Protein AF-A0AAV6FJI2-F1 (afdb_monomer)

Solvent-accessible surface area (backbone atoms only — not comparable to full-atom values): 7386 Å² total; per-residue (Å²): 83,38,70,54,23,44,61,51,42,50,57,25,51,57,43,44,55,51,39,49,36,53,35,33,39,94,70,48,80,44,51,52,19,62,30,77,66,58,91,84,40,63,58,46,50,63,60,50,51,52,32,50,48,45,46,55,53,38,60,64,55,37,57,59,38,62,80,45,62,70,59,40,75,93,65,73,48,50,77,50,53,51,52,76,56,18,49,55,41,26,52,51,34,50,58,43,29,52,51,30,50,50,52,37,52,53,51,51,48,50,52,50,60,76,46,56,91,62,77,75,58,74,71,59,47,52,51,42,52,56,50,48,73,79,50,128

Organism: NCBI:txid278164

Mean predicted aligned error: 3.45 Å

Radius of gyration: 20.16 Å; Cα contacts (8 Å, |Δi|>4): 153; chains: 1; bounding box: 53×28×63 Å

pLDDT: mean 96.28, std 3.56, range [75.62, 98.88]

Nearest PDB structures (foldseek):
  6v6h-assembly1_A  TM=9.919E-01  e=1.703E-11  Trypanosoma cruzi
  1gkj-assembly1_A  TM=9.770E-01  e=1.264E-09  Pseudomonas putida
  1eb4-assembly1_A  TM=9.767E-01  e=1.545E-09  Pseudomonas putida
  1gk2-assembly1_D  TM=9.746E-01  e=1.398E-09  Pseudomonas putida
  1b8f-assembly1_A  TM=9.762E-01  e=2.549E-09  Pseudomonas putida

InterPro domains:
  IPR001106 Aromatic amino acid lyase [PF00221] (1-132)
  IPR001106 Aromatic amino acid lyase [PTHR10362] (1-116)
  IPR008948 L-Aspartase-like [SSF48557] (1-135)

Foldseek 3Di:
DLVLLVVLLVLLVVLLVLLVQLQDCVRLVAPHLLDPPVVVDNHCVVVSVLSVVLSVVSVVLSPQQQVDAPDDDVNPRRGDRSCVSVVVSSVSSNVSSVSSVVSSLVSVLSSVVRVPPDDDDPVNVVSSVVVVVPPD

Secondary structure (DSSP, 8-state):
-HHHHHHHHHHHHHHHHHHHHHH-HHHHSSSGGG-SSTTT--TTHHHHHHHHHHHHHHHHHTS-GGG----BTTTTB-----HHHHHHHHHHHHHHHHHHHHHHHHHHHHHHHHTTT----HHHHHHHHHHHHH--

Structure (mmCIF, N/CA/C/O backbone):
data_AF-A0AAV6FJI2-F1
#
_entry.id   AF-A0AAV6FJI2-F1
#
loop_
_atom_site.group_PDB
_atom_site.id
_atom_site.type_symbol
_atom_site.label_atom_id
_atom_site.label_alt_id
_atom_site.label_comp_id
_atom_site.label_asym_id
_atom_site.label_entity_id
_atom_site.label_seq_id
_atom_site.pdbx_PDB_ins_code
_atom_site.Cartn_x
_atom_site.Cartn_y
_atom_site.Cartn_z
_atom_site.occupancy
_atom_site.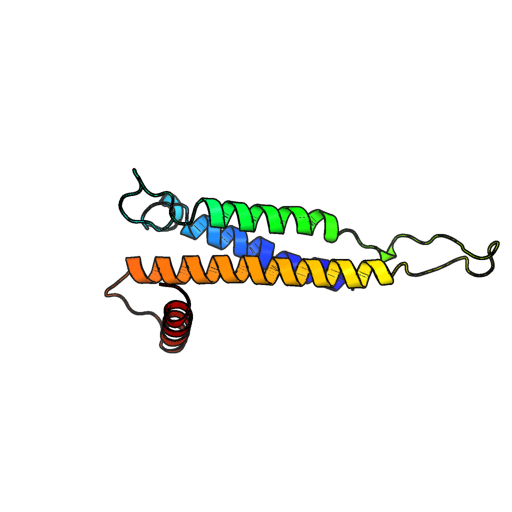B_iso_or_equiv
_atom_site.auth_seq_id
_atom_site.auth_comp_id
_atom_site.auth_asym_id
_atom_site.auth_atom_id
_atom_site.pdbx_PDB_model_num
ATOM 1 N N . MET A 1 1 ? 5.060 1.007 -18.552 1.00 95.50 1 MET A N 1
ATOM 2 C CA . MET A 1 1 ? 5.260 0.423 -17.205 1.00 95.50 1 MET A CA 1
ATOM 3 C C . MET A 1 1 ? 5.828 1.431 -16.215 1.00 95.50 1 MET A C 1
ATOM 5 O O . MET A 1 1 ? 5.336 1.469 -15.100 1.00 95.50 1 MET A O 1
ATOM 9 N N . ASP A 1 2 ? 6.772 2.297 -16.599 1.00 98.12 2 ASP A N 1
ATOM 10 C CA . ASP A 1 2 ? 7.305 3.317 -15.676 1.00 98.12 2 ASP A CA 1
ATOM 11 C C . ASP A 1 2 ? 6.241 4.262 -15.102 1.00 98.12 2 ASP A C 1
ATOM 13 O O . ASP A 1 2 ? 6.144 4.401 -13.886 1.00 98.12 2 ASP A O 1
ATOM 17 N N . TYR A 1 3 ? 5.360 4.813 -15.943 1.00 98.38 3 TYR A N 1
ATOM 18 C CA . TYR A 1 3 ? 4.232 5.624 -15.463 1.00 98.38 3 TYR A CA 1
ATOM 19 C C . TYR A 1 3 ? 3.256 4.855 -14.564 1.00 98.38 3 TYR A C 1
ATOM 21 O O . TYR A 1 3 ? 2.681 5.445 -13.655 1.00 98.38 3 TYR A O 1
ATOM 29 N N . LEU A 1 4 ? 3.085 3.546 -14.787 1.00 98.44 4 LEU A N 1
ATOM 30 C CA . LEU A 1 4 ? 2.233 2.714 -13.936 1.00 98.44 4 LEU A CA 1
ATOM 31 C C . LEU A 1 4 ? 2.825 2.610 -12.527 1.00 98.44 4 LEU A C 1
ATOM 33 O O . LEU A 1 4 ? 2.094 2.786 -11.562 1.00 98.44 4 LEU A O 1
ATOM 37 N N . ALA A 1 5 ? 4.138 2.381 -12.414 1.00 98.56 5 ALA A N 1
ATOM 38 C CA . ALA A 1 5 ? 4.821 2.347 -11.122 1.00 98.56 5 ALA A CA 1
ATOM 39 C C . ALA A 1 5 ? 4.633 3.670 -10.359 1.00 98.56 5 ALA A C 1
ATOM 41 O O . ALA A 1 5 ? 4.245 3.647 -9.197 1.00 98.56 5 ALA A O 1
ATOM 42 N N . IL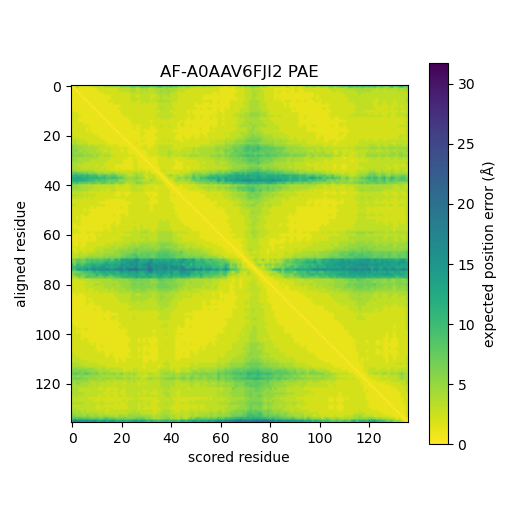E A 1 6 ? 4.815 4.812 -11.034 1.00 98.69 6 ILE A N 1
ATOM 43 C CA . ILE A 1 6 ? 4.631 6.143 -10.432 1.00 98.69 6 ILE A CA 1
ATOM 44 C C . ILE A 1 6 ? 3.178 6.351 -9.977 1.00 98.69 6 ILE A C 1
ATOM 46 O O . ILE A 1 6 ? 2.936 6.741 -8.839 1.00 98.69 6 ILE A O 1
ATOM 50 N N . GLY A 1 7 ? 2.203 6.064 -10.845 1.00 98.62 7 GLY A N 1
ATOM 51 C CA . GLY A 1 7 ? 0.789 6.276 -10.529 1.00 98.62 7 GLY A CA 1
ATOM 52 C C . GLY A 1 7 ? 0.275 5.371 -9.407 1.00 98.62 7 GLY A C 1
ATOM 53 O O . GLY A 1 7 ? -0.466 5.823 -8.539 1.00 98.62 7 GLY A O 1
ATOM 54 N N . VAL A 1 8 ? 0.682 4.099 -9.395 1.00 98.62 8 VAL A N 1
ATOM 55 C CA . VAL A 1 8 ? 0.259 3.128 -8.374 1.00 98.62 8 VAL A CA 1
ATOM 56 C C . VAL A 1 8 ? 0.945 3.395 -7.032 1.00 98.62 8 VAL A C 1
ATOM 58 O O . VAL A 1 8 ? 0.301 3.277 -5.991 1.00 98.62 8 VAL A O 1
ATOM 61 N N . HIS A 1 9 ? 2.209 3.828 -7.037 1.00 98.62 9 HIS A N 1
ATOM 62 C CA . HIS A 1 9 ? 2.932 4.223 -5.826 1.00 98.62 9 HIS A CA 1
ATOM 63 C C . HIS A 1 9 ? 2.183 5.282 -5.004 1.00 98.62 9 HIS A C 1
ATOM 65 O O . HIS A 1 9 ? 2.132 5.169 -3.776 1.00 98.62 9 HIS A O 1
ATOM 71 N N . GLU A 1 10 ? 1.554 6.260 -5.661 1.00 98.56 10 GLU A N 1
ATOM 72 C CA . GLU A 1 10 ? 0.828 7.333 -4.974 1.00 98.56 10 GLU A CA 1
ATOM 73 C C . GLU A 1 10 ? -0.357 6.834 -4.139 1.00 98.56 10 GLU A C 1
ATOM 75 O O . GLU A 1 10 ? -0.662 7.414 -3.095 1.00 98.56 10 GLU A O 1
ATOM 80 N N . LEU A 1 11 ? -0.977 5.709 -4.518 1.00 98.75 11 LEU A N 1
ATOM 81 C CA . LEU A 1 11 ? -2.022 5.082 -3.703 1.00 98.75 11 LEU A CA 1
ATOM 82 C C . LEU A 1 11 ? -1.482 4.676 -2.326 1.00 98.75 11 LEU A C 1
ATOM 84 O O . LEU A 1 11 ? -2.142 4.918 -1.314 1.00 98.75 11 LEU A O 1
ATOM 88 N N . ALA A 1 12 ? -0.270 4.115 -2.275 1.00 98.50 12 ALA A N 1
ATOM 89 C CA . ALA A 1 12 ? 0.385 3.777 -1.017 1.00 98.50 12 ALA A CA 1
ATOM 90 C C . ALA A 1 12 ? 0.878 5.019 -0.263 1.00 98.50 12 ALA A C 1
ATOM 92 O O . ALA A 1 12 ? 0.748 5.051 0.958 1.00 98.50 12 ALA A O 1
ATOM 93 N N . CYS A 1 13 ? 1.378 6.055 -0.952 1.00 98.12 13 CYS A N 1
ATOM 94 C CA . CYS A 1 13 ? 1.768 7.317 -0.308 1.00 98.12 13 CYS A CA 1
ATOM 95 C C . CYS A 1 13 ? 0.616 7.920 0.499 1.00 98.12 13 CYS A C 1
ATOM 97 O O . CYS A 1 13 ? 0.773 8.221 1.682 1.00 98.12 13 CYS A O 1
ATOM 99 N N . ILE A 1 14 ? -0.559 8.077 -0.119 1.00 98.75 14 ILE A N 1
ATOM 100 C CA . ILE A 1 14 ? -1.709 8.659 0.579 1.00 98.75 14 ILE A CA 1
ATOM 101 C C . ILE A 1 14 ? -2.314 7.699 1.612 1.00 98.75 14 ILE A C 1
ATOM 103 O O . ILE A 1 14 ? -2.778 8.146 2.661 1.00 98.75 14 ILE A O 1
ATOM 107 N N . SER A 1 15 ? -2.295 6.391 1.342 1.00 98.75 15 SER A N 1
ATOM 108 C CA . SER A 1 15 ? -2.740 5.360 2.286 1.00 98.75 15 SER A CA 1
ATOM 109 C C . SER A 1 15 ? -1.924 5.388 3.575 1.00 98.75 15 SER A C 1
ATOM 111 O O . SER A 1 15 ? -2.483 5.464 4.666 1.00 98.75 15 SER A O 1
ATOM 113 N N . GLU A 1 16 ? -0.602 5.460 3.464 1.00 98.69 16 GLU A N 1
ATOM 114 C CA . GLU A 1 16 ? 0.295 5.494 4.612 1.00 98.69 16 GLU A CA 1
ATOM 115 C C . GLU A 1 16 ? 0.082 6.741 5.487 1.00 98.69 16 GLU A C 1
ATOM 117 O O . GLU A 1 16 ? 0.102 6.643 6.715 1.00 98.69 16 GLU A O 1
ATOM 122 N N . ARG A 1 17 ? -0.260 7.892 4.894 1.00 98.56 17 ARG A N 1
ATOM 123 C CA . ARG A 1 17 ? -0.684 9.077 5.660 1.00 98.56 17 ARG A CA 1
ATOM 124 C C . ARG A 1 17 ? -1.998 8.859 6.417 1.00 98.56 17 ARG A C 1
ATOM 126 O O . ARG A 1 17 ? -2.175 9.418 7.494 1.00 98.56 17 ARG A O 1
ATOM 133 N N . ARG A 1 18 ? -2.934 8.058 5.897 1.00 98.69 18 ARG A N 1
ATOM 134 C CA . ARG A 1 18 ? -4.168 7.706 6.626 1.00 98.69 18 ARG A CA 1
ATOM 135 C C . ARG A 1 18 ? -3.898 6.712 7.754 1.00 98.69 18 ARG A C 1
ATOM 137 O O . ARG A 1 18 ? -4.503 6.852 8.814 1.00 98.69 18 ARG A O 1
ATOM 144 N N . ILE A 1 19 ? -2.949 5.790 7.574 1.00 98.50 19 ILE A N 1
ATOM 145 C CA . ILE A 1 19 ? -2.459 4.919 8.654 1.00 98.50 19 ILE A CA 1
ATOM 146 C C . ILE A 1 19 ? -1.869 5.766 9.790 1.00 98.50 19 ILE A C 1
ATOM 148 O O . ILE A 1 19 ? -2.227 5.557 10.947 1.00 98.50 19 ILE A O 1
ATOM 152 N N . GLU A 1 20 ? -1.038 6.765 9.470 1.00 98.31 20 GLU A N 1
ATOM 153 C CA . GLU A 1 20 ? -0.491 7.698 10.468 1.00 98.31 20 GLU A CA 1
ATOM 154 C C . GLU A 1 20 ? -1.607 8.365 11.278 1.00 98.31 20 GLU A C 1
ATOM 156 O O . GLU A 1 20 ? -1.584 8.320 12.509 1.00 98.31 20 GLU A O 1
ATOM 161 N N . ARG A 1 21 ? -2.633 8.894 10.601 1.00 98.25 21 ARG A N 1
ATOM 162 C CA . ARG A 1 21 ? -3.775 9.534 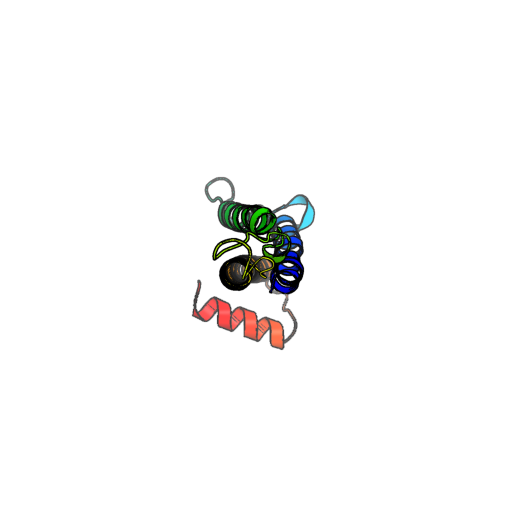11.266 1.00 98.25 21 ARG A CA 1
ATOM 163 C C . ARG A 1 21 ? -4.526 8.590 12.195 1.00 98.25 21 ARG A C 1
ATOM 165 O O . ARG A 1 21 ? -4.967 9.037 13.246 1.00 98.25 21 ARG A O 1
ATOM 172 N N . LEU A 1 22 ? -4.687 7.321 11.815 1.00 97.88 22 LEU A N 1
ATOM 173 C CA . LEU A 1 22 ? -5.352 6.307 12.639 1.00 97.88 22 LEU A CA 1
ATOM 174 C C . LEU A 1 22 ? -4.534 5.957 13.889 1.00 97.88 22 LEU A C 1
ATOM 176 O O . LEU A 1 22 ? -5.100 5.813 14.968 1.00 97.88 22 LEU A O 1
ATOM 180 N N . CYS A 1 23 ? -3.213 5.834 13.754 1.00 96.81 23 CYS A N 1
ATOM 181 C CA . CYS A 1 23 ? -2.319 5.480 14.857 1.00 96.81 23 CYS A CA 1
ATOM 182 C C . CYS A 1 23 ? -2.046 6.648 15.817 1.00 96.81 23 CYS A C 1
ATOM 184 O O . CYS A 1 23 ? -1.723 6.420 16.986 1.00 96.81 23 CYS A O 1
ATOM 186 N N . ASN A 1 24 ? -2.157 7.887 15.339 1.00 97.19 24 ASN A N 1
ATOM 187 C CA . ASN A 1 24 ? -1.855 9.085 16.107 1.00 97.19 24 ASN A CA 1
ATOM 188 C C . ASN A 1 24 ? -3.057 9.496 16.987 1.00 97.19 24 ASN A C 1
ATOM 190 O O . ASN A 1 24 ? -4.097 9.898 16.450 1.00 97.19 24 ASN A O 1
ATOM 194 N N . PRO A 1 25 ? -2.951 9.447 18.330 1.00 95.12 25 PRO A N 1
ATOM 195 C CA . PRO A 1 25 ? -4.072 9.756 19.224 1.00 95.12 25 PRO A CA 1
ATOM 196 C C . PRO A 1 25 ? -4.544 11.213 19.103 1.00 95.12 25 PRO A C 1
ATOM 198 O O . PRO A 1 25 ? -5.734 11.488 19.238 1.00 95.12 25 PRO A O 1
ATOM 201 N N . SER A 1 26 ? -3.638 12.139 18.770 1.00 95.88 26 SER A N 1
ATOM 202 C CA . SER A 1 26 ? -3.958 13.560 18.579 1.00 95.88 26 SER A CA 1
ATOM 203 C C . SER A 1 26 ? -4.768 13.833 17.307 1.00 95.88 26 SER A C 1
ATOM 205 O O . SER A 1 26 ? -5.341 14.911 17.175 1.00 95.88 26 SER A O 1
ATOM 207 N N . LEU A 1 27 ? -4.792 12.891 16.356 1.00 96.00 27 LEU A N 1
ATOM 208 C CA . LEU A 1 27 ? -5.490 13.029 15.072 1.00 96.00 27 LEU A CA 1
ATOM 209 C C . LEU A 1 27 ? -6.723 12.125 14.954 1.00 96.00 27 LEU A C 1
ATOM 211 O O . LEU A 1 27 ? -7.632 12.449 14.188 1.00 96.00 27 LEU A O 1
ATOM 215 N N . SER A 1 28 ? -6.743 10.996 15.666 1.00 94.69 28 SER A N 1
ATOM 216 C CA . SER A 1 28 ? -7.803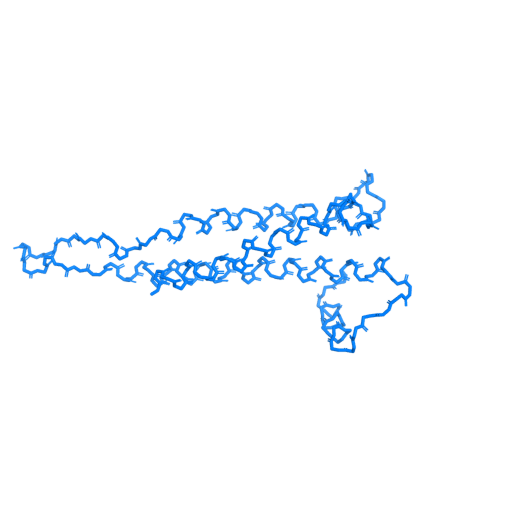 9.982 15.585 1.00 94.69 28 SER A CA 1
ATOM 217 C C . SER A 1 28 ? -8.880 10.104 16.662 1.00 94.69 28 SER A C 1
ATOM 219 O O . SER A 1 28 ? -9.978 9.575 16.465 1.00 94.69 28 SER A O 1
ATOM 221 N N . GLU A 1 29 ? -8.574 10.748 17.796 1.00 94.31 29 GLU A N 1
ATOM 222 C CA . GLU A 1 29 ? -9.380 10.677 19.028 1.00 94.31 29 GLU A CA 1
ATOM 223 C C . GLU A 1 29 ? -9.614 9.224 19.497 1.00 94.31 29 GLU A C 1
ATOM 225 O O . GLU A 1 29 ? -10.630 8.902 20.116 1.00 94.31 29 GLU A O 1
ATOM 230 N N . LEU A 1 30 ? -8.688 8.324 19.156 1.00 95.69 30 LEU A N 1
ATOM 231 C CA . LEU A 1 30 ? -8.691 6.909 19.520 1.00 95.69 30 LEU A CA 1
ATOM 232 C C . LEU A 1 30 ? -7.497 6.594 20.435 1.00 95.69 30 LEU A C 1
ATOM 234 O O . LEU A 1 30 ? -6.558 7.394 20.524 1.00 95.69 30 LEU A O 1
ATOM 238 N N . PRO A 1 31 ? -7.492 5.428 21.112 1.00 96.31 31 PRO A N 1
ATOM 239 C CA . PRO A 1 31 ? -6.308 4.957 21.819 1.00 96.31 31 PRO A CA 1
ATOM 240 C C . PRO A 1 31 ? -5.080 4.936 20.901 1.00 96.31 31 PRO A C 1
ATOM 242 O O . PRO A 1 31 ? -5.170 4.530 19.739 1.00 96.31 31 PRO A O 1
ATOM 245 N N . ALA A 1 32 ? -3.931 5.368 21.428 1.00 96.00 32 ALA A N 1
ATOM 246 C CA . ALA A 1 32 ? -2.684 5.428 20.671 1.00 96.00 32 ALA A CA 1
ATOM 247 C C . ALA A 1 32 ? -2.364 4.068 20.032 1.00 96.00 32 ALA A C 1
ATOM 249 O O . ALA A 1 32 ? -2.470 3.030 20.686 1.00 96.00 32 ALA A O 1
ATOM 250 N N . PHE A 1 33 ? -1.993 4.080 18.749 1.00 96.88 33 PHE A N 1
ATOM 251 C CA . PHE A 1 33 ? -1.684 2.878 17.962 1.00 96.88 33 PHE A CA 1
ATOM 252 C C . PHE A 1 33 ? -2.797 1.819 17.932 1.00 96.88 33 PHE A C 1
ATOM 254 O O . PHE A 1 33 ? -2.524 0.650 17.654 1.00 96.88 33 PHE A O 1
ATOM 261 N N . LEU A 1 34 ? -4.048 2.227 18.177 1.00 96.50 34 LEU A N 1
ATOM 262 C CA . LEU A 1 34 ? -5.232 1.374 18.108 1.00 96.50 34 LEU A CA 1
ATOM 263 C C . LEU A 1 34 ? -5.142 0.146 19.027 1.00 96.50 34 LEU A C 1
ATOM 265 O O . LEU A 1 34 ? -5.465 -0.972 18.622 1.00 96.50 34 LEU A O 1
ATOM 269 N N . VAL A 1 35 ? -4.717 0.346 20.274 1.00 96.62 35 VAL A N 1
ATOM 270 C CA . VAL A 1 35 ? -4.640 -0.736 21.261 1.00 96.62 35 VAL A CA 1
ATOM 271 C C . VAL A 1 35 ? -5.116 -0.296 22.641 1.00 96.62 35 VAL A C 1
ATOM 273 O O . VAL A 1 35 ? -4.935 0.851 23.050 1.00 96.62 35 VAL A O 1
ATOM 276 N N . ASN A 1 36 ? -5.729 -1.229 23.368 1.00 91.25 36 ASN A N 1
ATOM 277 C CA . ASN A 1 36 ? -5.994 -1.062 24.794 1.00 91.25 36 ASN A CA 1
ATOM 278 C C . ASN A 1 36 ? -4.698 -1.263 25.593 1.00 91.25 36 ASN A C 1
ATOM 280 O O . ASN A 1 36 ? -3.793 -1.969 25.153 1.00 91.25 36 ASN A O 1
ATOM 284 N N . GLU A 1 37 ? -4.611 -0.670 26.785 1.00 89.69 37 GLU A N 1
ATOM 285 C CA . GLU A 1 37 ? -3.449 -0.840 27.674 1.00 89.69 37 GLU A CA 1
ATOM 286 C C . GLU A 1 37 ? -2.113 -0.457 27.001 1.00 89.69 37 GLU A C 1
ATOM 288 O O . GLU A 1 37 ? -1.122 -1.187 27.059 1.00 89.69 37 GLU A O 1
ATOM 293 N N . GLY A 1 38 ? -2.071 0.719 26.365 1.00 87.50 38 GLY A N 1
ATOM 294 C CA . GLY A 1 38 ? -0.913 1.204 25.595 1.00 87.50 38 GLY A CA 1
ATOM 295 C C . GLY A 1 38 ? 0.402 1.384 26.375 1.00 87.50 38 GLY A C 1
ATOM 296 O O . GLY A 1 38 ? 1.408 1.758 25.785 1.00 87.50 38 GLY A O 1
ATOM 297 N N . GLY A 1 39 ? 0.422 1.132 27.688 1.00 89.12 39 GLY A N 1
ATOM 298 C CA . GLY A 1 3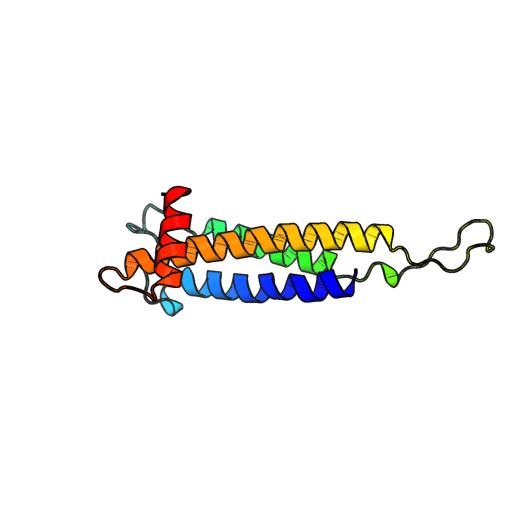9 ? 1.660 1.049 28.470 1.00 89.12 39 GLY A CA 1
ATOM 299 C C . GLY A 1 39 ? 2.412 -0.278 28.299 1.00 89.12 39 GLY A C 1
ATOM 300 O O . GLY A 1 39 ? 3.620 -0.316 28.511 1.00 89.12 39 GLY A O 1
ATOM 301 N N . LEU A 1 40 ? 1.713 -1.353 27.916 1.00 93.81 40 LEU A N 1
ATOM 302 C CA . LEU A 1 40 ? 2.283 -2.695 27.728 1.00 93.81 40 LEU A CA 1
ATOM 303 C C . LEU A 1 40 ? 2.226 -3.163 26.270 1.00 93.81 40 LEU A C 1
ATOM 305 O O . LEU A 1 40 ? 3.023 -4.007 25.865 1.00 93.81 40 LEU A O 1
ATOM 309 N N . ASN A 1 41 ? 1.295 -2.616 25.486 1.00 95.12 41 ASN A N 1
ATOM 310 C CA . ASN A 1 41 ? 1.046 -3.029 24.112 1.00 95.12 41 ASN A CA 1
ATOM 311 C C . ASN A 1 41 ? 1.383 -1.909 23.122 1.00 95.12 41 ASN A C 1
ATOM 313 O O . ASN A 1 41 ? 1.011 -0.757 23.330 1.00 95.12 41 ASN A O 1
ATOM 317 N N . SER A 1 42 ? 2.011 -2.270 22.001 1.00 94.44 42 SER A N 1
ATOM 318 C CA . SER A 1 42 ? 2.374 -1.320 20.934 1.00 94.44 42 SER A CA 1
ATOM 319 C C . SER A 1 42 ? 1.379 -1.275 19.769 1.00 94.44 42 SER A C 1
ATOM 321 O O . SER A 1 42 ? 1.546 -0.471 18.854 1.00 94.44 42 SER A O 1
ATOM 323 N N . GLY A 1 43 ? 0.367 -2.149 19.761 1.00 95.88 43 GLY A N 1
ATOM 324 C CA . GLY A 1 43 ? -0.684 -2.161 18.741 1.00 95.88 43 GLY A CA 1
ATOM 325 C C . GLY A 1 43 ? -0.148 -2.165 17.306 1.00 95.88 43 GLY A C 1
ATOM 326 O O . GLY A 1 43 ? 0.729 -2.950 16.947 1.00 95.88 43 GLY A O 1
ATOM 327 N N . PHE A 1 44 ? -0.655 -1.236 16.498 1.00 97.31 44 PHE A N 1
ATOM 328 C CA . PHE A 1 44 ? -0.312 -1.075 15.083 1.00 97.31 44 PHE A CA 1
ATOM 329 C C . PHE A 1 44 ? 0.946 -0.230 14.825 1.00 97.31 44 PHE A C 1
ATOM 331 O O . PHE A 1 44 ? 1.253 0.067 13.670 1.00 97.31 44 PHE A O 1
ATOM 338 N N . MET A 1 45 ? 1.710 0.132 15.862 1.00 97.44 45 MET A N 1
ATOM 339 C CA . MET A 1 45 ? 2.898 0.986 15.729 1.00 97.44 45 MET A CA 1
ATOM 340 C C . MET A 1 45 ? 3.887 0.458 14.680 1.00 97.44 45 MET A C 1
ATOM 342 O O . MET A 1 45 ? 4.278 1.181 13.768 1.00 97.44 45 MET A O 1
ATOM 346 N N . ILE A 1 46 ? 4.262 -0.822 14.766 1.00 97.81 46 ILE A N 1
ATOM 347 C CA . ILE A 1 46 ? 5.248 -1.413 13.847 1.00 97.81 46 ILE A CA 1
ATOM 348 C C . ILE A 1 46 ? 4.641 -1.709 12.474 1.00 97.81 46 ILE A C 1
ATOM 350 O O . ILE A 1 46 ? 5.337 -1.601 11.468 1.00 97.81 46 ILE A O 1
ATOM 354 N N . ALA A 1 47 ? 3.339 -1.999 12.405 1.00 97.81 47 ALA A N 1
ATOM 355 C CA . ALA A 1 47 ? 2.651 -2.158 11.126 1.00 97.81 47 ALA A CA 1
ATOM 356 C C . ALA A 1 47 ? 2.720 -0.860 10.302 1.00 97.81 47 ALA A C 1
ATOM 358 O O . ALA A 1 47 ? 2.983 -0.896 9.100 1.00 97.81 47 ALA A O 1
ATOM 359 N N . HIS A 1 48 ? 2.585 0.299 10.955 1.00 98.25 48 HIS A N 1
ATOM 360 C CA . HIS A 1 48 ? 2.803 1.589 10.302 1.00 98.25 48 HIS A CA 1
ATOM 361 C C . HIS A 1 48 ? 4.257 1.768 9.837 1.00 98.25 48 HIS A C 1
ATOM 363 O O . HIS A 1 48 ? 4.476 2.200 8.706 1.00 98.25 48 HIS A O 1
ATOM 369 N N . CYS A 1 49 ? 5.252 1.359 10.634 1.00 98.31 49 CYS A N 1
ATOM 370 C CA . CYS A 1 49 ? 6.655 1.371 10.200 1.00 98.31 49 CYS A CA 1
ATOM 371 C C . CYS A 1 49 ? 6.886 0.521 8.941 1.00 98.31 49 CYS A C 1
ATOM 373 O O . CYS A 1 49 ? 7.596 0.956 8.035 1.00 98.31 49 CYS A O 1
ATOM 375 N N . THR A 1 50 ? 6.268 -0.660 8.855 1.00 98.56 50 THR A N 1
ATOM 376 C CA . THR A 1 50 ? 6.319 -1.506 7.655 1.00 98.56 50 THR A CA 1
ATOM 377 C C . THR A 1 50 ? 5.719 -0.787 6.450 1.00 98.56 50 THR A C 1
ATOM 379 O O . THR A 1 50 ? 6.362 -0.725 5.404 1.00 98.56 50 THR A O 1
ATOM 382 N N . ALA A 1 51 ? 4.538 -0.176 6.595 1.00 98.69 51 ALA A N 1
ATOM 383 C CA . ALA A 1 51 ? 3.919 0.587 5.512 1.00 98.69 51 ALA A CA 1
ATOM 384 C C . ALA A 1 51 ? 4.817 1.744 5.034 1.00 98.69 51 ALA A C 1
ATOM 386 O O . ALA A 1 51 ? 5.032 1.913 3.833 1.00 98.69 51 ALA A O 1
ATOM 387 N N . ALA A 1 52 ? 5.408 2.497 5.966 1.00 98.56 52 ALA A N 1
ATOM 388 C CA . ALA A 1 52 ? 6.320 3.594 5.652 1.00 98.56 52 ALA A CA 1
ATOM 389 C C . ALA A 1 52 ? 7.597 3.120 4.934 1.00 98.56 52 ALA A C 1
ATOM 391 O O . ALA A 1 52 ? 8.056 3.779 3.997 1.00 98.56 52 ALA A O 1
ATOM 392 N N . ALA A 1 53 ? 8.155 1.970 5.328 1.00 98.75 53 ALA A N 1
ATOM 393 C CA . ALA A 1 53 ? 9.322 1.382 4.675 1.00 98.75 53 ALA A CA 1
ATOM 394 C C . ALA A 1 53 ? 9.026 0.993 3.216 1.00 98.75 53 ALA A C 1
ATOM 396 O O . ALA A 1 53 ? 9.782 1.375 2.323 1.00 98.75 53 ALA A O 1
ATOM 397 N N . LEU A 1 54 ? 7.892 0.328 2.966 1.00 98.75 54 LEU A N 1
ATOM 398 C CA . LEU A 1 54 ? 7.454 -0.064 1.619 1.00 98.75 54 LEU A CA 1
ATOM 399 C C . LEU A 1 54 ? 7.226 1.153 0.711 1.00 98.75 54 LEU A C 1
ATOM 401 O O . LEU A 1 54 ? 7.669 1.181 -0.438 1.00 98.75 54 LEU A O 1
ATOM 405 N N . VAL A 1 55 ? 6.582 2.200 1.239 1.00 98.69 55 VAL A N 1
ATOM 406 C CA . VAL A 1 55 ? 6.411 3.475 0.524 1.00 98.69 55 VAL A CA 1
ATOM 407 C C . VAL A 1 55 ? 7.765 4.107 0.205 1.00 98.69 55 VAL A C 1
ATOM 409 O O . VAL A 1 55 ? 7.954 4.618 -0.897 1.00 98.69 55 VAL A O 1
ATOM 412 N N . SER A 1 56 ? 8.720 4.074 1.137 1.00 98.69 56 SER A N 1
ATOM 413 C CA . SER A 1 56 ? 10.060 4.625 0.916 1.00 98.69 56 SER A CA 1
ATOM 414 C C . SER A 1 56 ? 10.827 3.869 -0.173 1.00 98.69 56 SER A C 1
ATOM 416 O O . SER A 1 56 ? 11.404 4.498 -1.057 1.00 98.69 56 SER A O 1
ATOM 418 N N . GLU A 1 57 ? 10.784 2.535 -0.166 1.00 98.69 57 GLU A N 1
ATOM 419 C CA . GLU A 1 57 ? 11.408 1.705 -1.204 1.00 98.69 57 GLU A CA 1
ATOM 420 C C . GLU A 1 57 ? 10.811 1.987 -2.591 1.00 98.69 57 GLU A C 1
ATOM 422 O O . GLU A 1 57 ? 11.543 2.159 -3.573 1.00 98.69 57 GLU A O 1
ATOM 427 N N . ASN A 1 58 ? 9.485 2.142 -2.669 1.00 98.62 58 ASN A N 1
ATOM 428 C CA . ASN A 1 58 ? 8.796 2.461 -3.918 1.00 98.62 58 ASN A CA 1
ATOM 429 C C . ASN A 1 58 ? 9.279 3.769 -4.559 1.00 98.62 58 ASN A C 1
ATOM 431 O O . ASN A 1 58 ? 9.300 3.852 -5.787 1.00 98.62 58 ASN A O 1
ATOM 435 N N . LYS A 1 59 ? 9.736 4.759 -3.779 1.00 98.38 59 LYS A N 1
ATOM 436 C CA . LYS A 1 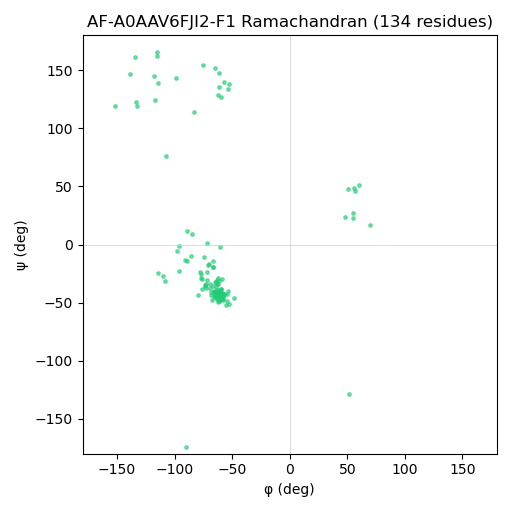59 ? 10.289 6.011 -4.331 1.00 98.38 59 LYS A CA 1
ATOM 437 C C . LYS A 1 59 ? 11.510 5.756 -5.213 1.00 98.38 59 LYS A C 1
ATOM 439 O O . LYS A 1 59 ? 11.640 6.377 -6.264 1.00 98.38 59 LYS A O 1
ATOM 444 N N . GLY A 1 60 ? 12.373 4.813 -4.825 1.00 98.19 60 GLY A N 1
ATOM 445 C CA . GLY A 1 60 ? 13.506 4.384 -5.649 1.00 98.19 60 GLY A CA 1
ATOM 446 C C . GLY A 1 60 ? 13.050 3.638 -6.905 1.00 98.19 60 GLY A C 1
ATOM 447 O O . GLY A 1 60 ? 13.512 3.925 -8.010 1.00 98.19 60 GLY A O 1
ATOM 448 N N . LEU A 1 61 ? 12.077 2.735 -6.761 1.00 98.12 61 LEU A N 1
ATOM 449 C CA . LEU A 1 61 ? 11.507 1.966 -7.876 1.00 98.12 61 LEU A CA 1
ATOM 450 C C . LEU A 1 61 ? 10.726 2.833 -8.882 1.00 98.12 61 LEU A C 1
ATO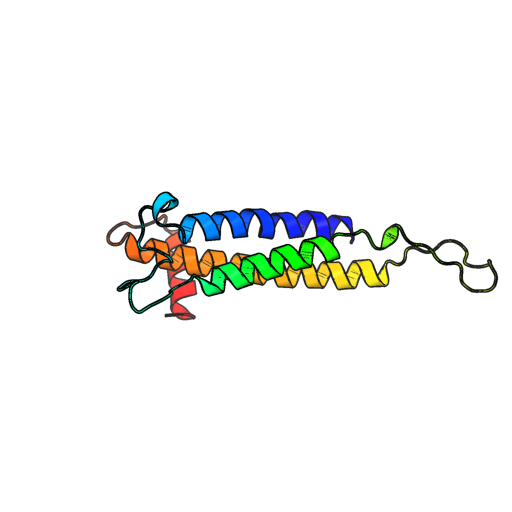M 452 O O . LEU A 1 61 ? 10.531 2.426 -10.030 1.00 98.12 61 LEU A O 1
ATOM 456 N N . CYS A 1 62 ? 10.300 4.032 -8.486 1.00 98.38 62 CYS A N 1
ATOM 457 C CA . CYS A 1 62 ? 9.618 4.986 -9.359 1.00 98.38 62 CYS A CA 1
ATOM 458 C C . CYS A 1 62 ? 10.546 5.685 -10.357 1.00 98.38 62 CYS A C 1
ATOM 460 O O . CYS A 1 62 ? 10.042 6.293 -11.301 1.00 98.38 62 CYS A O 1
ATOM 462 N N . HIS A 1 63 ? 11.874 5.568 -10.224 1.00 98.44 63 HIS A N 1
ATOM 463 C CA . HIS A 1 63 ? 12.774 6.073 -11.259 1.00 98.44 63 HIS A CA 1
ATOM 464 C C . HIS A 1 63 ? 12.484 5.359 -12.593 1.00 98.44 63 HIS A C 1
ATOM 466 O O . HIS A 1 63 ? 12.433 4.121 -12.607 1.00 98.44 63 HIS A O 1
ATOM 472 N N . PRO A 1 64 ? 12.241 6.083 -13.701 1.00 97.94 64 PRO A N 1
ATOM 473 C CA . PRO A 1 64 ? 11.930 5.452 -14.977 1.00 97.94 64 PRO A CA 1
ATOM 474 C C . PRO A 1 64 ? 13.099 4.588 -15.451 1.00 97.94 64 PRO A C 1
ATOM 476 O O . PRO A 1 64 ? 14.224 5.061 -15.496 1.00 97.94 64 PRO A O 1
ATOM 479 N N . ALA A 1 65 ? 12.858 3.328 -15.810 1.00 97.44 65 ALA A N 1
ATOM 480 C CA . ALA A 1 65 ? 13.903 2.502 -16.418 1.00 97.44 65 ALA A CA 1
ATOM 481 C C . ALA A 1 65 ? 14.111 2.868 -17.895 1.00 97.44 65 ALA A C 1
ATOM 483 O O . ALA A 1 65 ? 15.220 2.761 -18.403 1.00 97.44 65 ALA A O 1
ATOM 484 N N . SER A 1 66 ? 13.061 3.346 -18.569 1.00 96.75 66 SER A N 1
ATOM 485 C CA . SER A 1 66 ? 13.095 3.693 -19.992 1.00 96.75 66 SER A CA 1
ATOM 486 C C . SER A 1 66 ? 13.884 4.959 -20.348 1.00 96.75 66 SER A C 1
ATOM 488 O O . SER A 1 66 ? 13.861 5.364 -21.506 1.00 96.75 66 SER A O 1
ATOM 490 N N . VAL A 1 67 ? 14.499 5.638 -19.375 1.00 96.94 67 VAL A N 1
ATOM 491 C CA . VAL A 1 67 ? 15.388 6.793 -19.628 1.00 96.94 67 VAL A CA 1
ATOM 492 C C . VAL A 1 67 ? 16.824 6.362 -19.914 1.00 96.94 67 VAL A C 1
ATOM 494 O O . VAL A 1 67 ? 17.632 7.196 -20.311 1.00 96.94 67 VAL A O 1
ATOM 497 N N . ASP A 1 68 ? 17.135 5.081 -19.710 1.00 95.62 68 ASP A N 1
ATOM 498 C CA . ASP A 1 68 ? 18.419 4.484 -20.053 1.00 95.62 68 ASP A CA 1
ATOM 499 C C . ASP A 1 68 ? 18.344 3.742 -21.396 1.00 95.62 68 ASP A C 1
ATOM 501 O O . ASP A 1 68 ? 17.342 3.098 -21.716 1.00 95.62 68 ASP A O 1
ATOM 505 N N . SER A 1 69 ? 19.429 3.821 -22.165 1.00 94.12 69 SER A N 1
ATOM 506 C CA . SER A 1 69 ? 19.618 3.101 -23.422 1.00 94.12 69 SER A CA 1
ATOM 507 C C . SER A 1 69 ? 21.107 2.854 -23.641 1.00 94.12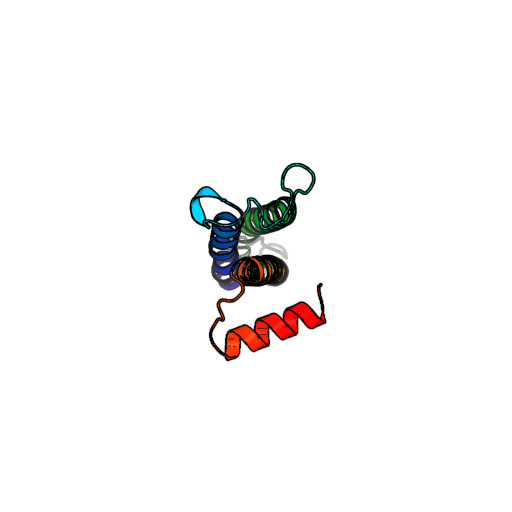 69 SER A C 1
ATOM 509 O O . SER A 1 69 ? 21.892 3.792 -23.780 1.00 94.12 69 SER A O 1
ATOM 511 N N . LEU A 1 70 ? 21.493 1.581 -23.716 1.00 90.56 70 LEU A N 1
ATOM 512 C CA . LEU A 1 70 ? 22.868 1.153 -23.954 1.00 90.56 70 LEU A CA 1
ATOM 513 C C . LEU A 1 70 ? 22.927 0.391 -25.272 1.00 90.56 70 LEU A C 1
ATOM 515 O O . LEU A 1 70 ? 22.209 -0.595 -25.446 1.00 90.56 70 LEU A O 1
ATOM 519 N N . SER A 1 71 ? 23.791 0.843 -26.182 1.00 88.75 71 SER A N 1
ATOM 520 C CA . SER A 1 71 ? 23.986 0.161 -27.458 1.00 88.75 71 SER A CA 1
ATOM 521 C C . SER A 1 71 ? 24.493 -1.258 -27.241 1.00 88.75 71 SER A C 1
ATOM 523 O O . SER A 1 71 ? 25.425 -1.502 -26.470 1.00 88.75 71 SER A O 1
ATOM 525 N N . THR A 1 72 ? 23.908 -2.187 -27.984 1.00 87.38 72 THR A N 1
ATOM 526 C CA . THR A 1 72 ? 24.422 -3.543 -28.128 1.00 87.38 72 THR A CA 1
ATOM 527 C C . THR A 1 72 ? 24.833 -3.783 -29.584 1.00 87.38 72 THR A C 1
ATOM 529 O O . THR A 1 72 ? 24.480 -3.024 -30.491 1.00 87.38 72 THR A O 1
ATOM 532 N N . SER A 1 73 ? 25.648 -4.814 -29.819 1.00 85.19 73 SER A N 1
ATOM 533 C CA . SER A 1 73 ? 26.018 -5.248 -31.178 1.00 85.19 73 SER A CA 1
ATOM 534 C C . SER A 1 73 ? 26.732 -4.180 -32.024 1.00 85.19 73 SER A C 1
ATOM 536 O O . SER A 1 73 ? 26.343 -3.910 -33.160 1.00 85.19 73 SER A O 1
ATOM 538 N N . ALA A 1 74 ? 27.791 -3.575 -31.471 1.00 85.06 74 ALA A N 1
ATOM 539 C CA . ALA A 1 74 ? 28.673 -2.637 -32.178 1.00 85.06 74 ALA A CA 1
ATOM 540 C C . ALA A 1 74 ? 27.919 -1.503 -32.910 1.00 85.06 74 ALA A C 1
ATOM 542 O O . ALA A 1 74 ? 28.189 -1.233 -34.077 1.00 85.06 74 ALA A O 1
ATOM 543 N N . ALA A 1 75 ? 26.978 -0.854 -32.212 1.00 84.31 75 ALA A N 1
ATOM 544 C CA . ALA A 1 75 ? 26.136 0.233 -32.726 1.00 84.31 75 ALA A CA 1
ATOM 545 C C . ALA A 1 75 ? 25.086 -0.160 -33.783 1.00 84.31 75 ALA A C 1
ATOM 547 O O . ALA A 1 75 ? 24.529 0.717 -34.433 1.00 84.31 75 ALA A O 1
ATOM 548 N N . THR A 1 76 ? 24.762 -1.451 -33.931 1.00 89.44 76 THR A N 1
ATOM 549 C CA . THR A 1 76 ? 23.626 -1.876 -34.777 1.00 89.44 76 THR A CA 1
ATOM 550 C C . THR A 1 76 ? 22.290 -1.697 -34.052 1.00 89.44 76 THR A C 1
ATOM 552 O O . THR A 1 76 ? 21.324 -1.214 -34.633 1.00 89.44 76 THR A O 1
ATOM 555 N N . GLU A 1 77 ? 22.242 -2.073 -32.772 1.00 90.25 77 GLU A N 1
ATOM 556 C CA . GLU A 1 77 ? 21.099 -1.858 -31.881 1.00 90.25 77 GLU A CA 1
ATOM 557 C C . GLU A 1 77 ? 21.490 -0.760 -30.888 1.00 90.25 77 GLU A C 1
ATOM 559 O O . GLU A 1 77 ? 21.904 -1.024 -29.758 1.00 90.25 77 GLU A O 1
ATOM 564 N N . ASP A 1 78 ? 21.480 0.486 -31.352 1.00 91.50 78 ASP A N 1
ATOM 565 C CA . ASP A 1 78 ? 22.003 1.650 -30.633 1.00 91.50 78 ASP A CA 1
ATOM 566 C C . ASP A 1 78 ? 20.966 2.372 -29.754 1.00 91.50 78 ASP A C 1
ATOM 568 O O . ASP A 1 78 ? 21.349 3.139 -28.869 1.00 91.50 78 ASP A O 1
ATOM 572 N N . HIS A 1 79 ? 19.674 2.066 -29.917 1.00 94.12 79 HIS A N 1
ATOM 573 C CA . HIS A 1 79 ? 18.591 2.594 -29.088 1.00 94.12 79 HIS A CA 1
ATOM 574 C C . HIS A 1 79 ? 17.627 1.496 -28.616 1.00 94.12 79 HIS A C 1
ATOM 576 O O . HIS A 1 79 ? 16.943 0.855 -29.415 1.00 94.12 79 HIS A O 1
ATOM 582 N N . VAL A 1 80 ? 17.508 1.313 -27.300 1.00 95.31 80 VAL A N 1
ATOM 583 C CA . VAL A 1 80 ? 16.662 0.281 -26.679 1.00 95.31 80 VAL A CA 1
ATOM 584 C C . VAL A 1 80 ? 15.848 0.849 -25.518 1.00 95.31 80 VAL A C 1
ATOM 586 O O . VAL A 1 80 ? 16.147 1.905 -24.981 1.00 95.31 80 VAL A O 1
ATOM 589 N N . SER A 1 81 ? 14.785 0.147 -25.124 1.00 94.62 81 SER A N 1
ATOM 590 C CA . SER A 1 81 ? 13.808 0.657 -24.149 1.00 94.62 81 SER A CA 1
ATOM 591 C C . SER A 1 81 ? 14.122 0.347 -22.685 1.00 94.62 81 SER A C 1
ATOM 593 O O . SER A 1 81 ? 13.413 0.835 -21.807 1.00 94.62 81 SER A O 1
ATOM 595 N N . MET A 1 82 ? 15.060 -0.573 -22.416 1.00 96.56 82 MET A N 1
ATOM 596 C CA . MET A 1 82 ? 15.298 -1.167 -21.088 1.00 96.56 82 MET A CA 1
ATOM 597 C C . MET A 1 82 ? 14.014 -1.660 -20.372 1.00 96.56 82 MET A C 1
ATOM 599 O O . MET A 1 82 ? 13.959 -1.830 -19.149 1.00 96.56 82 MET A O 1
ATOM 603 N N . GLY A 1 83 ? 12.956 -1.957 -21.142 1.00 96.81 83 GLY A N 1
ATOM 604 C CA . GLY A 1 83 ? 11.599 -2.176 -20.628 1.00 96.81 83 GLY A CA 1
ATOM 605 C C . GLY A 1 83 ? 11.427 -3.424 -19.755 1.00 96.81 83 GLY A C 1
ATOM 606 O O . GLY A 1 83 ? 10.488 -3.497 -18.960 1.00 96.81 83 GLY A O 1
ATOM 607 N N . GLY A 1 84 ? 12.350 -4.386 -19.839 1.00 97.56 84 GLY A N 1
ATOM 608 C CA . GLY A 1 84 ? 12.343 -5.576 -18.984 1.00 97.56 84 GLY A CA 1
ATOM 609 C C . GLY A 1 84 ? 12.502 -5.245 -17.494 1.00 97.56 84 GLY A C 1
ATOM 610 O O . GLY A 1 84 ? 11.901 -5.907 -16.646 1.00 97.56 84 GLY A O 1
ATOM 611 N N . TRP A 1 85 ? 13.264 -4.200 -17.146 1.00 97.94 85 TRP A N 1
ATOM 612 C CA . TRP A 1 85 ? 13.326 -3.720 -15.760 1.00 97.94 85 TRP A CA 1
ATOM 613 C C . TRP A 1 85 ? 12.079 -2.923 -15.381 1.00 97.94 85 TRP A C 1
ATOM 615 O O . TRP A 1 85 ? 11.546 -3.122 -14.289 1.00 97.94 85 TRP A O 1
ATOM 625 N N . ALA A 1 86 ? 11.554 -2.112 -16.309 1.00 98.12 86 ALA A N 1
ATOM 626 C CA . ALA A 1 86 ? 10.323 -1.352 -16.104 1.00 98.12 86 ALA A CA 1
ATOM 627 C C . ALA A 1 86 ? 9.141 -2.246 -15.693 1.00 98.12 86 ALA A C 1
ATOM 629 O O . ALA A 1 86 ? 8.388 -1.895 -14.787 1.00 98.12 86 ALA A O 1
ATOM 630 N N . ALA A 1 87 ? 8.988 -3.414 -16.325 1.00 98.38 87 ALA A N 1
ATOM 631 C CA . ALA A 1 87 ? 7.935 -4.371 -15.988 1.00 98.38 87 ALA A CA 1
ATOM 632 C C . ALA A 1 87 ? 8.121 -4.994 -14.592 1.00 98.38 87 ALA A C 1
ATOM 634 O O . ALA A 1 87 ? 7.182 -5.010 -13.797 1.00 98.38 87 ALA A O 1
ATOM 635 N N . ARG A 1 88 ? 9.337 -5.460 -14.267 1.00 98.50 88 ARG A N 1
ATOM 636 C CA . ARG A 1 88 ? 9.632 -6.112 -12.976 1.00 98.50 88 ARG A CA 1
ATOM 637 C C . ARG A 1 88 ? 9.452 -5.165 -11.791 1.00 98.50 88 ARG A C 1
ATOM 639 O O . ARG A 1 88 ? 8.835 -5.546 -10.800 1.00 98.50 88 ARG A O 1
ATOM 646 N N . LYS A 1 89 ? 9.951 -3.928 -11.893 1.00 98.25 89 LYS A N 1
ATOM 647 C CA . LYS A 1 89 ? 9.803 -2.948 -10.807 1.00 98.25 89 LYS A CA 1
ATOM 648 C C . LYS A 1 89 ? 8.359 -2.478 -10.637 1.00 98.25 89 LYS A C 1
ATOM 650 O O . LYS A 1 89 ? 7.928 -2.262 -9.514 1.00 98.25 89 LYS A O 1
ATOM 655 N N . ALA A 1 90 ? 7.589 -2.375 -11.722 1.00 98.62 90 ALA A N 1
ATOM 656 C CA . ALA A 1 90 ? 6.170 -2.039 -11.630 1.00 98.62 90 ALA A CA 1
ATOM 657 C C . ALA A 1 90 ? 5.365 -3.120 -10.891 1.00 98.62 90 ALA A C 1
ATOM 659 O O . ALA A 1 90 ? 4.543 -2.770 -10.051 1.00 98.62 90 ALA A O 1
ATOM 660 N N . LEU A 1 91 ? 5.636 -4.410 -11.137 1.00 98.69 91 LEU A N 1
ATOM 661 C CA . LEU A 1 91 ? 5.021 -5.502 -10.371 1.00 98.69 91 LEU A CA 1
ATOM 662 C C . LEU A 1 91 ? 5.355 -5.392 -8.876 1.00 98.69 91 LEU A C 1
ATOM 664 O O . LEU A 1 91 ? 4.453 -5.418 -8.047 1.00 98.69 91 LEU A O 1
ATOM 668 N N . ARG A 1 92 ? 6.632 -5.170 -8.542 1.00 98.75 92 ARG A N 1
ATOM 669 C CA . ARG A 1 92 ? 7.079 -4.985 -7.153 1.00 98.75 92 ARG A CA 1
ATOM 670 C C . ARG A 1 92 ? 6.359 -3.826 -6.452 1.00 98.75 92 ARG A C 1
ATOM 672 O O . ARG A 1 92 ? 5.946 -3.961 -5.307 1.00 98.75 92 ARG A O 1
ATOM 679 N N . VAL A 1 93 ? 6.182 -2.697 -7.143 1.00 98.81 93 VAL A N 1
ATOM 680 C CA . VAL A 1 93 ? 5.449 -1.543 -6.597 1.00 98.81 93 VAL A CA 1
ATOM 681 C C . VAL A 1 93 ? 3.988 -1.896 -6.309 1.00 98.81 93 VAL A C 1
ATOM 683 O O . VAL A 1 93 ? 3.477 -1.495 -5.266 1.00 98.81 93 VAL A O 1
ATOM 686 N N . VAL A 1 94 ? 3.325 -2.659 -7.187 1.00 98.81 94 VAL A N 1
ATOM 687 C CA . VAL A 1 94 ? 1.949 -3.133 -6.956 1.00 98.81 94 VAL A CA 1
ATOM 688 C C . VAL A 1 94 ? 1.885 -4.021 -5.710 1.00 98.81 94 VAL A C 1
ATOM 690 O O . VAL A 1 94 ? 1.071 -3.747 -4.835 1.00 98.81 94 VAL A O 1
ATOM 693 N N . GLU A 1 95 ? 2.785 -5.000 -5.574 1.00 98.81 95 GLU A N 1
ATOM 694 C CA . GLU A 1 95 ? 2.852 -5.891 -4.399 1.00 98.81 95 GLU A CA 1
ATOM 695 C C . GLU A 1 95 ? 3.022 -5.100 -3.088 1.00 98.81 95 GLU A C 1
ATOM 697 O O . GLU A 1 95 ? 2.362 -5.367 -2.083 1.00 98.81 95 GLU A O 1
ATOM 702 N N . HIS A 1 96 ? 3.878 -4.076 -3.092 1.00 98.81 96 HIS A N 1
ATOM 703 C CA . HIS A 1 96 ? 4.057 -3.193 -1.938 1.00 98.81 96 HIS A CA 1
ATOM 704 C C . HIS A 1 96 ? 2.796 -2.376 -1.632 1.00 98.81 96 HIS A C 1
ATOM 706 O O . HIS A 1 96 ? 2.435 -2.200 -0.469 1.00 98.81 96 HIS A O 1
ATOM 712 N N . VAL A 1 97 ? 2.114 -1.870 -2.662 1.00 98.81 97 VAL A N 1
ATOM 713 C CA . VAL A 1 97 ? 0.879 -1.089 -2.498 1.00 98.81 97 VAL A CA 1
ATOM 714 C C . VAL A 1 97 ? -0.245 -1.954 -1.932 1.00 98.81 97 VAL A C 1
ATOM 716 O O . VAL A 1 97 ? -0.951 -1.503 -1.033 1.00 98.81 97 VAL A O 1
ATOM 719 N N . GLU A 1 98 ? -0.375 -3.204 -2.376 1.00 98.88 98 GLU A N 1
ATOM 720 C CA . GLU A 1 98 ? -1.328 -4.169 -1.815 1.00 98.88 98 GLU A CA 1
ATOM 721 C C . GLU A 1 98 ? -1.103 -4.379 -0.312 1.00 98.88 98 GLU A C 1
ATOM 723 O O . GLU A 1 98 ? -2.056 -4.349 0.469 1.00 98.88 98 GLU A O 1
ATOM 728 N N . GLN A 1 99 ? 0.156 -4.516 0.118 1.00 98.69 99 GLN A N 1
ATOM 729 C CA . GLN A 1 99 ? 0.504 -4.655 1.535 1.00 98.69 99 GLN A CA 1
ATOM 730 C C . GLN A 1 99 ? 0.168 -3.400 2.349 1.00 98.69 99 GLN A C 1
ATOM 732 O O . GLN A 1 99 ? -0.390 -3.507 3.441 1.00 98.69 99 GLN A O 1
ATOM 737 N N . VAL A 1 100 ? 0.467 -2.208 1.827 1.00 98.81 100 VAL A N 1
ATOM 738 C CA . VAL A 1 100 ? 0.145 -0.940 2.503 1.00 98.81 100 VAL A CA 1
ATOM 739 C C . VAL A 1 100 ? -1.371 -0.779 2.664 1.00 98.81 100 VAL A C 1
ATOM 741 O O . VAL A 1 100 ? -1.840 -0.478 3.761 1.00 98.81 100 VAL A O 1
ATOM 744 N N . LEU A 1 101 ? -2.148 -1.062 1.613 1.00 98.75 101 LEU A N 1
ATOM 745 C CA . LEU A 1 101 ? -3.612 -1.018 1.667 1.00 98.75 101 LEU A CA 1
ATOM 746 C C . LEU A 1 101 ? -4.189 -2.064 2.630 1.00 98.75 101 LEU A C 1
ATOM 748 O O . LEU A 1 101 ? -5.159 -1.780 3.332 1.00 98.75 101 LEU A O 1
ATOM 752 N N . ALA A 1 102 ? -3.586 -3.253 2.712 1.00 98.56 102 ALA A N 1
ATOM 753 C CA . ALA A 1 102 ? -3.979 -4.267 3.686 1.00 98.56 102 ALA A CA 1
ATOM 754 C C . ALA A 1 102 ? -3.750 -3.790 5.130 1.00 98.56 102 ALA A C 1
ATOM 756 O O . ALA A 1 102 ? -4.629 -3.957 5.975 1.00 98.56 102 ALA A O 1
ATOM 757 N N . ILE A 1 103 ? -2.610 -3.148 5.412 1.00 98.56 103 ILE A N 1
ATOM 758 C CA . ILE A 1 103 ? -2.324 -2.571 6.735 1.00 98.56 103 ILE A CA 1
ATOM 759 C C . ILE A 1 103 ? -3.332 -1.467 7.070 1.00 98.56 103 ILE A C 1
ATOM 761 O O . ILE A 1 103 ? -3.867 -1.451 8.180 1.00 98.56 103 ILE A O 1
ATOM 765 N N . GLU A 1 104 ? -3.638 -0.579 6.119 1.00 98.75 104 GLU A N 1
ATOM 766 C CA . GLU A 1 104 ? -4.661 0.454 6.309 1.00 98.75 104 GLU A CA 1
ATOM 767 C C . GLU A 1 104 ? -6.025 -0.154 6.635 1.00 98.75 104 GLU A C 1
ATOM 769 O O . GLU A 1 104 ? -6.674 0.271 7.590 1.00 98.75 104 GLU A O 1
ATOM 774 N N . LEU A 1 105 ? -6.446 -1.175 5.886 1.00 98.44 105 LEU A N 1
ATOM 775 C CA . LEU A 1 105 ? -7.723 -1.843 6.105 1.00 98.44 105 LEU A CA 1
ATOM 776 C C . LEU A 1 105 ? -7.796 -2.507 7.488 1.00 98.44 105 LEU A C 1
ATOM 778 O O . LEU A 1 105 ? -8.822 -2.400 8.165 1.00 98.44 105 LEU A O 1
ATOM 782 N N . LEU A 1 106 ? -6.715 -3.156 7.931 1.00 98.19 106 LEU A N 1
ATOM 783 C CA . LEU A 1 106 ? -6.630 -3.763 9.262 1.00 98.19 106 LEU A CA 1
ATOM 784 C C . LEU A 1 106 ? -6.729 -2.708 10.371 1.00 98.19 106 LEU A C 1
ATOM 786 O O . LEU A 1 106 ? -7.525 -2.870 11.299 1.00 98.19 106 LEU A O 1
ATOM 790 N N . ALA A 1 107 ? -5.979 -1.610 10.247 1.00 97.88 107 ALA A N 1
ATOM 791 C CA . ALA A 1 107 ? -6.027 -0.494 11.187 1.00 97.88 107 ALA A CA 1
ATOM 792 C C . ALA A 1 107 ? -7.421 0.160 11.213 1.00 97.88 107 ALA A C 1
ATOM 794 O O . ALA A 1 107 ? -7.973 0.425 12.278 1.00 97.88 107 ALA A O 1
ATOM 795 N N . ALA A 1 108 ? -8.049 0.359 10.054 1.00 97.88 108 ALA A N 1
ATOM 796 C CA . ALA A 1 108 ? -9.393 0.919 9.965 1.00 97.88 108 ALA A CA 1
ATOM 797 C C . ALA A 1 108 ? -10.447 0.008 10.620 1.00 97.88 108 ALA A C 1
ATOM 799 O O . ALA A 1 108 ? -11.320 0.494 11.339 1.00 97.88 108 ALA A O 1
ATOM 800 N N . CYS A 1 109 ? -10.353 -1.313 10.434 1.00 97.06 109 CYS A N 1
ATOM 801 C CA . CYS A 1 109 ? -11.246 -2.264 11.102 1.00 97.06 109 CYS A CA 1
ATOM 802 C C . CYS A 1 109 ? -11.078 -2.227 12.625 1.00 97.06 109 CYS A C 1
ATOM 804 O O . CYS A 1 109 ? -12.078 -2.223 13.343 1.00 97.06 109 CYS A O 1
ATOM 806 N N . GLN A 1 110 ? -9.838 -2.121 13.113 1.00 96.69 110 GLN A N 1
ATOM 807 C CA . GLN A 1 110 ? -9.563 -1.951 14.540 1.00 96.69 110 GLN A CA 1
ATOM 808 C C . GLN A 1 110 ? -10.138 -0.636 15.080 1.00 96.69 110 GLN A C 1
ATOM 810 O O . GLN A 1 110 ? -10.768 -0.607 16.136 1.00 96.69 110 GLN A O 1
ATOM 815 N N . ALA A 1 111 ? -9.980 0.460 14.340 1.00 96.50 111 ALA A N 1
ATOM 816 C CA . ALA A 1 111 ? -10.545 1.754 14.702 1.00 96.50 111 ALA A CA 1
ATOM 817 C C . ALA A 1 111 ? -12.079 1.713 14.816 1.00 96.50 111 ALA A C 1
ATOM 819 O O . ALA A 1 111 ? -12.643 2.322 15.726 1.00 96.50 111 ALA A O 1
ATOM 820 N N . LEU A 1 112 ? -12.761 0.964 13.940 1.00 96.06 112 LEU A N 1
ATOM 821 C CA . LEU A 1 112 ? -14.212 0.767 14.020 1.00 96.06 112 LEU A CA 1
ATOM 822 C C . LEU A 1 112 ? -14.639 0.027 15.295 1.00 96.06 112 LEU A C 1
ATOM 824 O O . LEU A 1 112 ? -15.718 0.297 15.818 1.00 96.06 112 LEU A O 1
ATOM 828 N N . GLU A 1 113 ? -13.817 -0.878 15.824 1.00 94.38 113 GLU A N 1
ATOM 829 C CA . GLU A 1 113 ? -14.125 -1.577 17.078 1.00 94.38 113 GLU A CA 1
ATOM 830 C C . GLU A 1 113 ? -14.067 -0.654 18.291 1.00 94.38 113 GLU A C 1
ATOM 832 O O . GLU A 1 113 ? -14.947 -0.724 19.147 1.00 94.38 113 GLU A O 1
ATOM 837 N N . PHE A 1 114 ? -13.122 0.287 18.318 1.00 95.44 114 PHE A N 1
ATOM 838 C CA . PHE A 1 114 ? -13.072 1.318 19.360 1.00 95.44 114 PHE A CA 1
ATOM 839 C C . PHE A 1 114 ? -14.238 2.309 19.311 1.00 95.44 114 PHE A C 1
ATOM 841 O O . PHE A 1 114 ? -14.449 3.054 20.264 1.00 95.44 114 PHE A O 1
ATOM 848 N N . ARG A 1 115 ? -15.002 2.333 18.214 1.00 94.56 115 ARG A N 1
ATOM 849 C CA . ARG A 1 115 ? -16.182 3.193 18.059 1.00 94.56 115 ARG A CA 1
ATOM 850 C C . ARG A 1 115 ? -17.494 2.474 18.394 1.00 94.56 115 ARG A C 1
ATOM 852 O O . ARG A 1 115 ? -18.546 3.109 18.340 1.00 94.56 115 ARG A O 1
ATOM 859 N N . LEU A 1 116 ? -17.473 1.189 18.762 1.00 92.75 116 LEU A N 1
ATOM 860 C CA . LEU A 1 116 ? -18.680 0.484 19.208 1.00 92.75 116 LEU A CA 1
ATOM 861 C C . LEU A 1 116 ? -19.322 1.205 20.415 1.00 92.75 116 LEU A C 1
ATOM 863 O O . LEU A 1 116 ? -18.600 1.667 21.297 1.00 92.75 116 LEU A O 1
ATOM 867 N N . PRO A 1 117 ? -20.667 1.316 20.482 1.00 94.75 117 PRO A N 1
ATOM 868 C CA . PRO A 1 117 ? -21.680 0.627 19.671 1.00 94.75 117 PRO A CA 1
ATOM 869 C C . PRO A 1 117 ? -22.084 1.337 18.361 1.00 94.75 117 PRO A C 1
ATOM 871 O O . PRO A 1 117 ? -23.084 0.944 17.752 1.00 94.75 117 PRO A O 1
ATOM 874 N N . LEU A 1 118 ? -21.357 2.370 17.912 1.00 95.94 118 LEU A N 1
ATOM 875 C CA . LEU A 1 118 ? -21.624 3.005 16.617 1.00 95.94 118 LEU A CA 1
ATOM 876 C C . LEU A 1 118 ? -21.442 1.993 15.476 1.00 95.94 118 LEU A C 1
ATOM 878 O O . LEU A 1 118 ? -20.605 1.092 15.547 1.00 95.94 118 LEU A O 1
ATOM 882 N N . LYS A 1 119 ? -22.238 2.152 14.416 1.00 94.25 119 LYS A N 1
ATOM 883 C CA . LYS A 1 119 ? -22.201 1.307 13.216 1.00 94.25 119 LYS A CA 1
ATOM 884 C C . LYS A 1 119 ? -21.840 2.144 12.000 1.00 94.25 119 LYS A C 1
ATOM 886 O O . LYS A 1 119 ? -22.244 3.303 11.911 1.00 94.25 119 LYS A O 1
ATOM 891 N N . THR A 1 120 ? -21.104 1.546 11.070 1.00 96.56 120 THR A N 1
ATOM 892 C CA . THR A 1 120 ? -20.824 2.158 9.766 1.00 96.56 120 THR A CA 1
ATOM 893 C C . THR A 1 120 ? -21.899 1.767 8.741 1.00 96.56 120 THR A C 1
ATOM 895 O O . THR A 1 120 ? -22.926 1.175 9.082 1.00 96.56 120 THR A O 1
ATOM 898 N N . THR A 1 121 ? -21.716 2.143 7.477 1.00 98.00 121 THR A N 1
ATOM 899 C CA . THR A 1 121 ? -22.652 1.802 6.401 1.00 98.00 121 THR A CA 1
ATOM 900 C C . THR A 1 121 ? -22.694 0.285 6.159 1.00 98.00 121 THR A C 1
ATOM 902 O O . THR A 1 121 ? -21.686 -0.396 6.364 1.00 98.00 121 THR A O 1
ATOM 905 N N . PRO A 1 122 ? -23.823 -0.268 5.667 1.00 97.44 122 PRO A N 1
ATOM 906 C CA . PRO A 1 122 ? -23.956 -1.704 5.418 1.00 97.44 122 PRO A CA 1
ATOM 907 C C . PRO A 1 122 ? -22.801 -2.358 4.631 1.00 97.44 122 PRO A C 1
ATOM 909 O O . PRO A 1 122 ? -22.316 -3.389 5.088 1.00 97.44 122 PRO A O 1
ATOM 912 N N . PRO A 1 123 ? -22.291 -1.800 3.509 1.00 98.00 123 PRO A N 1
ATOM 913 C CA . PRO A 1 123 ? -21.190 -2.441 2.785 1.00 98.00 123 PRO A CA 1
ATOM 914 C C . PRO A 1 123 ? -19.880 -2.460 3.584 1.00 98.00 123 PRO A C 1
ATOM 916 O O . PRO A 1 123 ? -19.144 -3.440 3.523 1.00 98.00 123 PRO A O 1
ATOM 919 N N . LEU A 1 124 ? -19.589 -1.412 4.362 1.00 97.12 124 LEU A N 1
ATOM 920 C CA . LEU A 1 124 ? -18.378 -1.363 5.183 1.00 97.12 124 LEU A CA 1
ATOM 921 C C . LEU A 1 124 ? -18.458 -2.312 6.383 1.00 97.12 124 LEU A C 1
ATOM 923 O O . LEU A 1 124 ? -17.438 -2.860 6.795 1.00 97.12 124 LEU A O 1
ATOM 927 N N . GLU A 1 125 ? -19.658 -2.560 6.911 1.00 96.31 125 GLU A N 1
ATOM 928 C CA . GLU A 1 125 ? -19.871 -3.598 7.921 1.00 96.31 125 GLU A CA 1
ATOM 929 C C . GLU A 1 125 ? -19.576 -4.999 7.374 1.00 96.31 125 GLU A C 1
ATOM 931 O O . GLU A 1 125 ? -18.935 -5.796 8.057 1.00 96.31 125 GLU A O 1
ATOM 936 N N . GLU A 1 126 ? -19.981 -5.297 6.136 1.00 97.12 126 GLU A N 1
ATOM 937 C CA . GLU A 1 126 ? -19.658 -6.578 5.495 1.00 97.12 126 GLU A CA 1
ATOM 938 C C . GLU A 1 126 ? -18.154 -6.725 5.233 1.00 97.12 126 GLU A C 1
ATOM 940 O O . GLU A 1 126 ? -17.585 -7.779 5.514 1.00 97.12 126 GLU A O 1
ATOM 945 N N . VAL A 1 127 ? -17.479 -5.655 4.796 1.00 97.50 127 VAL A N 1
ATOM 946 C CA . VAL A 1 127 ? -16.011 -5.648 4.667 1.00 97.50 127 VAL A CA 1
ATOM 947 C C . VAL A 1 127 ? -15.343 -5.901 6.021 1.00 97.50 127 VAL A C 1
ATOM 949 O O . VAL A 1 127 ? -14.465 -6.757 6.116 1.00 97.50 127 VAL A O 1
ATOM 952 N N . ARG A 1 128 ? -15.779 -5.222 7.090 1.00 96.00 128 ARG A N 1
ATOM 953 C CA . ARG A 1 128 ? -15.244 -5.440 8.442 1.00 96.00 128 ARG A CA 1
ATOM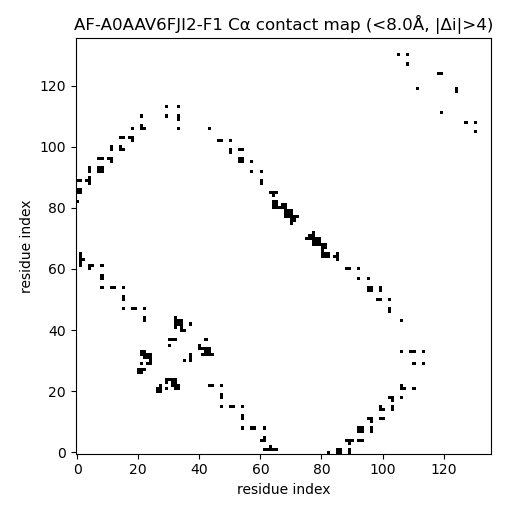 954 C C . ARG A 1 128 ? -15.435 -6.888 8.890 1.00 96.00 128 ARG A C 1
ATOM 956 O O . ARG A 1 128 ? -14.488 -7.499 9.380 1.00 96.00 128 ARG A O 1
ATOM 963 N N . LYS A 1 129 ? -16.632 -7.456 8.711 1.00 95.62 129 LYS A N 1
ATOM 964 C CA . LYS A 1 129 ? -16.909 -8.866 9.040 1.00 95.62 129 LYS A CA 1
ATOM 965 C C . LYS A 1 129 ? -16.014 -9.817 8.253 1.00 95.62 129 LYS A C 1
ATOM 967 O O . LYS A 1 129 ? -15.496 -10.767 8.833 1.00 95.62 129 LYS A O 1
ATOM 972 N N . LEU A 1 130 ? -15.803 -9.552 6.963 1.00 97.62 130 LEU A N 1
ATOM 973 C CA . LEU A 1 130 ? -14.909 -10.349 6.127 1.00 97.62 130 LEU A CA 1
ATOM 974 C C . LEU A 1 130 ? -13.476 -10.310 6.668 1.00 97.62 130 LEU A C 1
ATOM 976 O O . LEU A 1 130 ? -12.877 -11.364 6.862 1.00 97.62 130 LEU A O 1
ATOM 980 N N . VAL A 1 131 ? -12.953 -9.128 7.002 1.00 97.44 131 VAL A N 1
ATOM 981 C CA . VAL A 1 131 ? -11.622 -8.987 7.618 1.00 97.44 131 VAL A CA 1
ATOM 982 C C . VAL A 1 131 ? -11.550 -9.739 8.952 1.00 97.44 131 VAL A C 1
ATOM 984 O O . VAL A 1 131 ? -10.595 -10.472 9.195 1.00 97.44 131 VAL A O 1
ATOM 987 N N . ARG A 1 132 ? -12.587 -9.648 9.792 1.00 95.19 132 ARG A N 1
ATOM 988 C CA . ARG A 1 132 ? -12.646 -10.365 11.079 1.00 95.19 132 ARG A CA 1
ATOM 989 C C . ARG A 1 132 ? -12.817 -11.876 10.964 1.00 95.19 132 ARG A C 1
ATOM 991 O O . ARG A 1 132 ? -12.523 -12.596 11.914 1.00 95.19 132 ARG A O 1
ATOM 998 N N . SER A 1 133 ? -13.232 -12.377 9.801 1.00 96.75 133 SER A N 1
ATOM 999 C CA . SER A 1 133 ? -13.249 -13.818 9.535 1.00 96.75 133 SER A CA 1
ATOM 1000 C C . SER A 1 133 ? -11.845 -14.406 9.343 1.00 96.75 133 SER A C 1
ATOM 1002 O O . SER A 1 133 ? -11.655 -15.598 9.578 1.00 96.75 133 SER A O 1
ATOM 1004 N N . VAL A 1 134 ? -10.862 -13.578 8.961 1.00 97.06 134 VAL A N 1
ATOM 1005 C CA . VAL A 1 134 ? -9.476 -14.002 8.699 1.00 97.06 134 VAL A CA 1
ATOM 1006 C C . VAL A 1 134 ? -8.484 -13.546 9.769 1.00 97.06 134 VAL A C 1
ATOM 1008 O O . VAL A 1 134 ? -7.520 -14.260 10.035 1.00 97.06 134 VAL A O 1
ATOM 1011 N N . VAL A 1 135 ? -8.712 -12.396 10.409 1.00 90.31 135 VAL A N 1
ATOM 1012 C CA . VAL A 1 135 ? -7.834 -11.841 11.451 1.00 90.31 135 VAL A CA 1
ATOM 1013 C C . VAL A 1 135 ? -8.680 -11.390 12.640 1.00 90.31 135 VAL A C 1
ATOM 1015 O O . VAL A 1 135 ? -9.589 -10.579 12.470 1.00 90.31 135 VAL A O 1
ATOM 1018 N N . ARG A 1 136 ? -8.385 -11.933 13.827 1.00 75.62 136 ARG A N 1
ATOM 1019 C CA . ARG A 1 136 ? -9.089 -11.620 15.081 1.00 75.62 136 ARG A CA 1
ATOM 1020 C C . ARG A 1 136 ? -8.604 -10.323 15.705 1.00 75.62 136 ARG A C 1
ATOM 1022 O O . ARG A 1 136 ? -7.380 -10.082 15.648 1.00 75.62 136 ARG A O 1
#

Sequence (136 aa):
MDYLAIGVHELACISERRIERLCNPSLSELPAFLVNEGGLNSGFMIAHCTAAALVSENKGLCHPASVDSLSTSAATEDHVSMGGWAARKALRVVEHVEQVLAIELLAACQALEFRLPLKTTPPLEEVRKLVRSVVR